Protein AF-A0A1J5P5Z2-F1 (afdb_monomer_lite)

Secondary structure (DSSP, 8-state):
-HHHHHHHHHHHHHHHHTT-----EE---EEEEEE-SS-EEEEEEESSSSSPSEEEEEEEHHHHHHHHHHHHHHHHHHHHT-S--HHHHHHHHHTT--SEE-

Sequence (102 aa):
MIESMVTAIVHNIKDELEGKPATTTGTWNTICLADMGDTGAAFVALPQIPPRNVTWAKKGKWVHLAKVAFEKYFMYKMKTGHSEPIYEKYTLKAMGIERLKH

Foldseek 3Di:
DVLLVVVLVVVQVVCVVVVHHSDWAWFQWDWDQADDDQKTKIWTFGRPDDPTPDTDMDIGSVSNVVVVVVVVVVVVCVVVVPSDDPVVCVVCVVVVHHTIDD

Radius of gyration: 15.81 Å; chains: 1; bounding box: 33×25×48 Å

Organism: NCBI:txid410659

pLDDT: mean 88.25, std 8.68, range [60.91, 97.81]

Structure (mmCIF, N/CA/C/O backbone):
data_AF-A0A1J5P5Z2-F1
#
_entry.id   AF-A0A1J5P5Z2-F1
#
loop_
_atom_site.group_PDB
_atom_site.id
_atom_site.type_symbol
_atom_site.label_atom_id
_atom_site.label_alt_id
_atom_site.label_comp_id
_atom_site.label_asym_id
_atom_site.label_entity_id
_atom_site.label_seq_id
_atom_site.pdbx_PDB_ins_code
_atom_site.Cartn_x
_atom_site.Cartn_y
_atom_site.Cartn_z
_atom_site.occupancy
_atom_site.B_iso_or_equiv
_atom_site.auth_seq_id
_atom_site.auth_comp_id
_atom_site.auth_asym_id
_atom_site.auth_atom_id
_atom_site.pdbx_PDB_model_num
ATOM 1 N N . MET A 1 1 ? 1.291 4.404 3.797 1.00 80.19 1 MET A N 1
ATOM 2 C CA . MET A 1 1 ? 0.412 3.927 2.708 1.00 80.19 1 MET A CA 1
ATOM 3 C C . MET A 1 1 ? -1.034 4.201 3.101 1.00 80.19 1 MET A C 1
ATOM 5 O O . MET A 1 1 ? -1.311 4.159 4.295 1.00 80.19 1 MET A O 1
ATOM 9 N N . ILE A 1 2 ? -1.933 4.527 2.166 1.00 86.94 2 ILE A N 1
ATOM 10 C CA . ILE A 1 2 ? -3.311 4.911 2.529 1.00 86.94 2 ILE A CA 1
ATOM 11 C C . ILE A 1 2 ? -4.096 3.718 3.098 1.00 86.94 2 ILE A C 1
ATOM 13 O O . ILE A 1 2 ? -4.853 3.865 4.050 1.00 86.94 2 ILE A O 1
ATOM 17 N N . GLU A 1 3 ? -3.800 2.510 2.624 1.00 87.31 3 GLU A N 1
ATOM 18 C CA . GLU A 1 3 ? -4.342 1.246 3.120 1.00 87.31 3 GLU A CA 1
ATOM 19 C C . GLU A 1 3 ? -4.004 1.013 4.600 1.00 87.31 3 GLU A C 1
ATOM 21 O O . GLU A 1 3 ? -4.852 0.551 5.364 1.00 87.31 3 GLU A O 1
ATOM 26 N N . SER A 1 4 ? -2.795 1.388 5.037 1.00 89.06 4 SER A N 1
ATOM 27 C CA . SER A 1 4 ? -2.404 1.360 6.453 1.00 89.06 4 SER A CA 1
ATOM 28 C C . SER A 1 4 ? -3.257 2.302 7.307 1.00 89.06 4 SER A C 1
ATOM 30 O O . SER A 1 4 ? -3.599 1.958 8.435 1.00 89.06 4 SER A O 1
ATOM 32 N N . MET A 1 5 ? -3.609 3.482 6.780 1.00 91.25 5 MET A N 1
ATOM 33 C CA . MET A 1 5 ? -4.442 4.460 7.490 1.00 91.25 5 MET A CA 1
ATOM 34 C C . MET A 1 5 ? -5.861 3.930 7.663 1.00 91.25 5 MET A C 1
ATOM 36 O O . MET A 1 5 ? -6.377 3.928 8.774 1.00 91.25 5 MET A O 1
ATOM 40 N N . VAL A 1 6 ? -6.460 3.424 6.580 1.00 91.88 6 VAL A N 1
ATOM 41 C CA . VAL A 1 6 ? -7.809 2.842 6.613 1.00 91.88 6 VAL A CA 1
ATOM 42 C C . VAL A 1 6 ? -7.857 1.658 7.577 1.00 91.88 6 VAL A C 1
ATOM 44 O O . VAL A 1 6 ? -8.771 1.574 8.388 1.00 91.88 6 VAL A O 1
ATOM 47 N N . THR A 1 7 ? -6.845 0.785 7.549 1.00 90.88 7 THR A N 1
ATOM 48 C CA . THR A 1 7 ? -6.747 -0.352 8.478 1.00 90.88 7 THR A CA 1
ATOM 49 C C . THR A 1 7 ? -6.708 0.129 9.931 1.00 90.88 7 THR A C 1
ATOM 51 O O . THR A 1 7 ? -7.509 -0.327 10.743 1.00 90.88 7 THR A O 1
ATOM 54 N N . ALA A 1 8 ? -5.840 1.093 10.258 1.00 93.56 8 ALA A N 1
ATOM 55 C CA . ALA A 1 8 ? -5.745 1.643 11.611 1.00 93.56 8 ALA A CA 1
ATOM 56 C C . ALA A 1 8 ? -7.060 2.290 12.078 1.00 93.56 8 ALA A C 1
ATOM 58 O O . ALA A 1 8 ? -7.484 2.061 13.206 1.00 93.56 8 ALA A O 1
ATOM 59 N N . ILE A 1 9 ? -7.734 3.041 11.200 1.00 95.06 9 ILE A N 1
ATOM 60 C CA . ILE A 1 9 ? -9.031 3.667 11.489 1.00 95.06 9 ILE A CA 1
ATOM 61 C C . ILE A 1 9 ? -10.096 2.606 11.786 1.00 95.06 9 ILE A C 1
ATOM 63 O O . ILE A 1 9 ? -10.789 2.718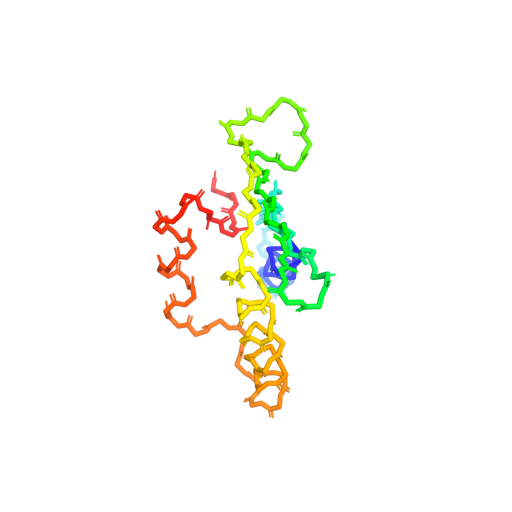 12.789 1.00 95.06 9 ILE A O 1
ATOM 67 N N . VAL A 1 10 ? -10.206 1.558 10.962 1.00 94.12 10 VAL A N 1
ATOM 68 C CA . VAL A 1 10 ? -11.191 0.482 11.169 1.00 94.12 10 VAL A CA 1
ATOM 69 C C . VAL A 1 10 ? -10.968 -0.232 12.506 1.00 94.12 10 VAL A C 1
ATOM 71 O O . VAL A 1 10 ? -11.935 -0.486 13.222 1.00 94.12 10 VAL A O 1
ATOM 74 N N . HIS A 1 11 ? -9.713 -0.523 12.868 1.00 94.31 11 HIS A N 1
ATOM 75 C CA . HIS A 1 11 ? -9.389 -1.110 14.173 1.00 94.31 11 HIS A CA 1
ATOM 76 C C . HIS A 1 11 ? -9.756 -0.178 15.329 1.00 94.31 11 HIS A C 1
ATOM 78 O O . HIS A 1 11 ? -10.438 -0.606 16.252 1.00 94.31 11 HIS A O 1
ATOM 84 N N . ASN A 1 12 ? -9.383 1.098 15.241 1.00 96.44 12 ASN A N 1
ATOM 85 C CA . ASN A 1 12 ? -9.661 2.072 16.293 1.00 96.44 12 ASN A CA 1
ATOM 86 C C . ASN A 1 12 ? -11.159 2.329 16.493 1.00 96.44 12 ASN A C 1
ATOM 88 O O . ASN A 1 12 ? -11.601 2.407 17.631 1.00 96.44 12 ASN A O 1
ATOM 92 N N . ILE A 1 13 ? -11.947 2.408 15.414 1.00 97.56 13 ILE A N 1
ATOM 93 C CA . ILE A 1 13 ? -13.410 2.539 15.508 1.00 97.56 13 ILE A CA 1
ATOM 94 C C . ILE A 1 13 ? -14.003 1.305 16.192 1.00 97.56 13 ILE A C 1
ATOM 96 O O . ILE A 1 13 ? -14.872 1.428 17.049 1.00 97.56 13 ILE A O 1
ATOM 100 N N . LYS A 1 14 ? -13.533 0.103 15.838 1.00 96.88 14 LYS A N 1
ATOM 101 C CA . LYS A 1 14 ? -13.977 -1.128 16.497 1.00 96.88 14 LYS A CA 1
ATOM 102 C C . LYS A 1 14 ? -13.642 -1.115 17.992 1.00 96.88 14 LYS A C 1
ATOM 104 O O . LYS A 1 14 ? -14.507 -1.445 18.795 1.00 96.88 14 LYS A O 1
ATOM 109 N N . ASP A 1 15 ? -12.419 -0.737 18.352 1.00 97.12 15 ASP A N 1
ATOM 110 C CA . ASP A 1 15 ? -11.987 -0.657 19.748 1.00 97.12 15 ASP A CA 1
ATOM 111 C C . ASP A 1 15 ? -12.833 0.357 20.532 1.00 97.12 15 ASP A C 1
ATOM 113 O O . ASP A 1 15 ? -13.311 0.039 21.618 1.00 97.12 15 ASP A O 1
ATOM 117 N N . GLU A 1 16 ? -13.109 1.527 19.954 1.00 97.44 16 GLU A N 1
ATOM 118 C CA . GLU A 1 16 ? -13.962 2.553 20.560 1.00 97.44 16 GLU A CA 1
ATOM 119 C C . GLU A 1 16 ? -15.395 2.049 20.799 1.00 97.44 16 GLU A C 1
ATOM 121 O O . GLU A 1 16 ? -15.939 2.224 21.890 1.00 97.44 16 GLU A O 1
ATOM 126 N N . LEU A 1 17 ? -15.983 1.345 19.824 1.00 97.81 17 LEU A N 1
ATOM 127 C CA . LEU A 1 17 ? -17.301 0.711 19.968 1.00 97.81 17 LEU A CA 1
ATOM 128 C C . LEU A 1 17 ? -17.323 -0.384 21.050 1.00 97.81 17 LEU A C 1
ATOM 130 O O . LEU A 1 17 ? -18.373 -0.654 21.630 1.00 97.81 17 LEU A O 1
ATOM 134 N N . GLU A 1 18 ? -16.177 -1.004 21.337 1.00 97.56 18 GLU A N 1
ATOM 135 C CA . GLU A 1 18 ? -15.990 -1.991 22.407 1.00 97.56 18 GLU A CA 1
ATOM 136 C C . GLU A 1 18 ? -15.573 -1.354 23.752 1.00 97.56 18 GLU A C 1
ATOM 138 O O . GLU A 1 18 ? -15.309 -2.076 24.717 1.00 97.56 18 GLU A O 1
ATOM 143 N N . GLY A 1 19 ? -15.502 -0.019 23.843 1.00 97.06 19 GLY A N 1
ATOM 144 C CA . GLY A 1 19 ? -15.086 0.710 25.049 1.00 97.06 19 GLY A CA 1
ATOM 145 C C . GLY A 1 19 ? -13.584 0.632 25.353 1.00 97.06 19 GLY A C 1
ATOM 146 O O . GLY A 1 19 ? -13.164 0.884 26.483 1.00 97.06 19 GLY A O 1
ATOM 147 N N . LYS A 1 20 ? -12.765 0.258 24.366 1.00 96.81 20 LYS A N 1
ATOM 148 C CA . LYS A 1 20 ? -11.303 0.166 24.450 1.00 96.81 20 LYS A CA 1
ATOM 149 C C . LYS A 1 20 ? -10.641 1.437 23.897 1.00 96.81 20 LYS A C 1
ATOM 151 O O . LYS A 1 20 ? -11.227 2.137 23.073 1.00 96.81 20 LYS A O 1
ATOM 156 N N . PRO A 1 21 ? -9.402 1.751 24.314 1.00 94.44 21 PRO A N 1
ATOM 157 C CA . PRO A 1 21 ? -8.672 2.896 23.778 1.00 94.44 21 PRO A CA 1
ATOM 158 C C . PRO A 1 21 ? -8.209 2.662 22.330 1.00 94.44 21 PRO A C 1
ATOM 160 O O . PRO A 1 21 ? -7.622 1.628 22.016 1.00 94.44 21 PRO A O 1
ATOM 163 N N . ALA A 1 22 ? -8.391 3.669 21.474 1.00 94.44 22 ALA A N 1
ATOM 164 C CA . ALA A 1 22 ? -7.926 3.691 20.087 1.00 94.44 22 ALA A CA 1
ATOM 165 C C . ALA A 1 22 ? -6.406 3.944 19.994 1.00 94.44 22 ALA A C 1
ATOM 167 O O . ALA A 1 22 ? -5.953 5.087 19.929 1.00 94.44 22 ALA A O 1
ATOM 168 N N . THR A 1 23 ? -5.604 2.878 20.005 1.00 94.62 23 THR A N 1
ATOM 169 C CA . THR A 1 23 ? -4.126 2.959 20.021 1.00 94.62 23 THR A CA 1
ATOM 170 C C . THR A 1 23 ? -3.464 2.521 18.714 1.00 94.62 23 THR A C 1
ATOM 172 O O . THR A 1 23 ? -2.254 2.686 18.547 1.00 94.62 23 THR A O 1
ATOM 175 N N . THR A 1 24 ? -4.228 1.986 17.760 1.00 93.12 24 THR A N 1
ATOM 176 C CA . THR A 1 24 ? -3.681 1.437 16.518 1.00 93.12 24 THR A CA 1
ATOM 177 C C . THR A 1 24 ? -3.157 2.555 15.620 1.00 93.12 24 THR A C 1
ATOM 179 O O . THR A 1 24 ? -3.874 3.506 15.301 1.00 93.12 24 THR A O 1
ATOM 182 N N . THR A 1 25 ? -1.913 2.431 15.146 1.00 91.88 25 THR A N 1
ATOM 183 C CA . THR A 1 25 ? -1.298 3.412 14.238 1.00 91.88 25 THR A CA 1
ATOM 184 C C . THR A 1 25 ? -0.793 2.756 12.956 1.00 91.88 25 THR A C 1
ATOM 186 O O . THR A 1 25 ? -0.241 1.659 12.959 1.00 91.88 25 THR A O 1
ATOM 189 N N . GLY A 1 26 ? -0.994 3.424 11.820 1.00 88.94 26 GLY A N 1
ATOM 190 C CA . GLY A 1 26 ? -0.509 2.954 10.524 1.00 88.94 26 GLY A CA 1
ATOM 191 C C . GLY A 1 26 ? 0.981 3.239 10.308 1.00 88.94 26 GLY A C 1
ATOM 192 O O . GLY A 1 26 ? 1.544 4.215 10.814 1.00 88.94 26 GLY A O 1
ATOM 193 N N . THR A 1 27 ? 1.631 2.418 9.489 1.00 87.44 27 THR A N 1
ATOM 194 C CA . THR A 1 27 ? 2.983 2.687 8.989 1.00 87.44 27 THR A CA 1
ATOM 195 C C . THR A 1 27 ? 2.968 3.644 7.794 1.00 87.44 27 THR A C 1
ATOM 197 O O . THR A 1 27 ? 2.153 3.575 6.863 1.00 87.44 27 THR A O 1
ATOM 200 N N . TRP A 1 28 ? 3.947 4.543 7.782 1.00 82.38 28 TRP A N 1
ATOM 201 C CA . TRP A 1 28 ? 4.092 5.568 6.754 1.00 82.38 28 TRP A CA 1
ATOM 202 C C . TRP A 1 28 ? 5.097 5.115 5.708 1.00 82.38 28 TRP A C 1
ATOM 204 O O . TRP A 1 28 ? 6.244 5.530 5.732 1.00 82.38 28 TRP A O 1
ATOM 214 N N . ASN A 1 29 ? 4.653 4.243 4.810 1.00 86.19 29 ASN A N 1
ATOM 215 C CA . ASN A 1 29 ? 5.447 3.691 3.712 1.00 86.19 29 ASN A CA 1
ATOM 216 C C . ASN A 1 29 ? 4.900 4.141 2.352 1.00 86.19 29 ASN A C 1
ATOM 218 O O . ASN A 1 29 ? 3.681 4.311 2.215 1.00 86.19 29 ASN A O 1
ATOM 222 N N . THR A 1 30 ? 5.772 4.282 1.351 1.00 86.50 30 THR A N 1
ATOM 223 C CA . THR A 1 30 ? 5.387 4.683 -0.010 1.00 86.50 30 THR A CA 1
ATOM 224 C C . THR A 1 30 ? 6.013 3.777 -1.064 1.00 86.50 30 THR A C 1
ATOM 226 O O . THR A 1 30 ? 7.222 3.548 -1.066 1.00 86.50 30 THR A O 1
ATOM 229 N N . ILE A 1 31 ? 5.174 3.316 -1.993 1.00 89.19 31 ILE A N 1
ATOM 230 C CA . ILE A 1 31 ? 5.570 2.680 -3.249 1.00 89.19 31 ILE A CA 1
ATOM 231 C C . ILE A 1 31 ? 4.896 3.468 -4.373 1.00 89.19 31 ILE A C 1
ATOM 233 O O . ILE A 1 31 ? 3.674 3.606 -4.374 1.00 89.19 31 ILE A O 1
ATOM 237 N N . CYS A 1 32 ? 5.676 3.968 -5.328 1.00 93.50 32 CYS A N 1
ATOM 238 C CA . CYS A 1 32 ? 5.170 4.674 -6.502 1.00 93.50 32 CYS A CA 1
ATOM 239 C C . CYS A 1 32 ? 5.640 3.975 -7.776 1.00 93.50 32 CYS A C 1
ATOM 241 O O . CYS A 1 32 ? 6.835 3.755 -7.958 1.00 93.50 32 CYS A O 1
ATOM 243 N N . LEU A 1 33 ? 4.702 3.676 -8.674 1.00 93.81 33 LEU A N 1
ATOM 244 C CA . LEU A 1 33 ? 4.978 3.199 -10.028 1.00 93.81 33 LEU A CA 1
ATOM 245 C C . LEU A 1 33 ? 4.577 4.302 -11.016 1.00 93.81 33 LEU A C 1
ATOM 247 O O . LEU A 1 33 ? 3.386 4.624 -11.126 1.00 93.81 33 LEU A O 1
ATOM 251 N N . ALA A 1 34 ? 5.570 4.877 -11.693 1.00 96.19 34 ALA A N 1
ATOM 252 C CA . ALA A 1 34 ? 5.410 5.865 -12.752 1.00 96.19 34 ALA A CA 1
ATOM 253 C C . ALA A 1 34 ? 5.558 5.178 -14.114 1.00 96.19 34 ALA A C 1
ATOM 255 O O . ALA A 1 34 ? 6.616 4.624 -14.414 1.00 96.19 34 ALA A O 1
ATOM 256 N N . ASP A 1 35 ? 4.498 5.205 -14.914 1.00 95.69 35 ASP A N 1
ATOM 257 C CA . ASP A 1 35 ? 4.441 4.581 -16.236 1.00 95.69 35 ASP A CA 1
ATOM 258 C C . ASP A 1 35 ? 4.706 5.623 -17.334 1.00 95.69 35 ASP A C 1
ATOM 260 O O . ASP A 1 35 ? 4.256 6.762 -17.230 1.00 95.69 35 ASP A O 1
ATOM 264 N N . MET A 1 36 ? 5.477 5.247 -18.351 1.00 95.88 36 MET A N 1
ATOM 265 C CA . MET A 1 36 ? 5.936 6.103 -19.450 1.00 95.88 36 MET A CA 1
ATOM 266 C C . MET A 1 36 ? 5.604 5.489 -20.823 1.00 95.88 36 MET A C 1
ATOM 268 O O . MET A 1 36 ? 6.249 5.832 -21.813 1.00 95.88 36 MET A O 1
ATOM 272 N N . GLY A 1 37 ? 4.651 4.554 -20.894 1.00 94.25 37 GLY A N 1
ATOM 273 C CA . GLY A 1 37 ? 4.309 3.817 -22.114 1.00 94.25 37 GLY A CA 1
ATOM 274 C C . GLY A 1 37 ? 4.939 2.429 -22.084 1.00 94.25 37 GLY A C 1
ATOM 275 O O . GLY A 1 37 ? 4.442 1.555 -21.398 1.00 94.25 37 GLY A O 1
ATOM 276 N N . ASP A 1 38 ? 6.072 2.221 -22.758 1.00 93.81 38 ASP A N 1
ATOM 277 C CA . ASP A 1 38 ? 6.733 0.897 -22.817 1.00 93.81 38 ASP A CA 1
ATOM 278 C C . ASP A 1 38 ? 7.735 0.639 -21.671 1.00 93.81 38 ASP A C 1
ATOM 280 O O . ASP A 1 38 ? 8.449 -0.369 -21.629 1.00 93.81 38 ASP A O 1
ATOM 284 N N . THR A 1 39 ? 7.870 1.598 -20.760 1.00 94.25 39 THR A N 1
ATOM 285 C CA . THR A 1 39 ? 8.862 1.641 -19.678 1.00 94.25 39 THR A CA 1
ATOM 286 C C . THR A 1 39 ? 8.263 2.366 -18.481 1.00 94.25 39 THR A C 1
ATOM 288 O O . THR A 1 39 ? 7.340 3.151 -18.634 1.00 94.25 39 THR A O 1
ATOM 291 N N . GLY A 1 40 ? 8.818 2.172 -17.286 1.00 95.56 40 GLY A N 1
ATOM 292 C CA . GLY A 1 40 ? 8.460 2.990 -16.132 1.00 95.56 40 GLY A CA 1
ATOM 293 C C . GLY A 1 40 ? 9.576 3.106 -15.101 1.00 95.56 40 GLY A C 1
ATOM 294 O O . GLY A 1 40 ? 10.656 2.532 -15.258 1.00 95.56 40 GLY A O 1
ATOM 295 N N . ALA A 1 41 ? 9.302 3.850 -14.033 1.00 95.75 41 ALA A N 1
ATOM 296 C CA . ALA A 1 41 ? 10.152 3.990 -12.859 1.00 95.75 41 ALA A CA 1
ATOM 297 C C . ALA A 1 41 ? 9.382 3.625 -11.581 1.00 95.75 41 ALA A C 1
ATOM 299 O O . ALA A 1 41 ? 8.283 4.122 -11.339 1.00 95.75 41 ALA A O 1
ATOM 300 N N . ALA A 1 42 ? 9.963 2.742 -10.773 1.00 94.44 42 ALA A N 1
ATOM 301 C CA . ALA A 1 42 ? 9.459 2.359 -9.464 1.00 94.44 42 ALA A CA 1
ATOM 302 C C . ALA A 1 42 ? 10.281 3.052 -8.376 1.00 94.44 42 ALA A C 1
ATOM 304 O O . ALA A 1 42 ? 11.512 3.030 -8.434 1.00 94.44 42 ALA A O 1
ATOM 305 N N . PHE A 1 43 ? 9.604 3.624 -7.384 1.00 92.56 43 PHE A N 1
ATOM 306 C CA . PHE A 1 43 ? 10.201 4.291 -6.231 1.00 92.56 43 PHE A CA 1
ATOM 307 C C . PHE A 1 43 ? 9.656 3.671 -4.953 1.00 92.56 43 PHE A C 1
ATOM 309 O O . PHE A 1 43 ? 8.440 3.557 -4.795 1.00 92.56 43 PHE A O 1
ATOM 316 N N . VAL A 1 44 ? 10.543 3.304 -4.035 1.00 89.81 44 VAL A N 1
ATOM 317 C CA . VAL A 1 44 ? 10.169 2.792 -2.714 1.00 89.81 44 VAL A CA 1
ATOM 318 C C . VAL A 1 44 ? 10.849 3.634 -1.648 1.00 89.81 44 VAL A C 1
ATOM 320 O O . VAL A 1 44 ? 12.063 3.832 -1.693 1.00 89.81 44 VAL A O 1
ATOM 323 N N . ALA A 1 45 ? 10.053 4.127 -0.700 1.00 89.56 45 ALA A N 1
ATOM 324 C CA . ALA A 1 45 ? 10.489 4.978 0.398 1.00 89.56 45 ALA A CA 1
ATOM 325 C C . ALA A 1 45 ? 9.854 4.509 1.716 1.00 89.56 45 ALA A C 1
ATOM 327 O O . ALA A 1 45 ? 8.635 4.603 1.896 1.00 89.56 45 ALA A O 1
ATOM 328 N N . LEU A 1 46 ? 10.689 4.004 2.629 1.00 87.75 46 LEU A N 1
ATOM 329 C CA . LEU A 1 46 ? 10.299 3.527 3.957 1.00 87.75 46 LEU A CA 1
ATOM 330 C C . LEU A 1 46 ? 11.190 4.193 5.022 1.00 87.75 46 LEU A C 1
ATOM 332 O O . LEU A 1 46 ? 12.394 3.932 5.041 1.00 87.75 46 LEU A O 1
ATOM 336 N N . PRO A 1 47 ? 10.650 5.008 5.939 1.00 87.88 47 PRO A N 1
ATOM 337 C CA . PRO A 1 47 ? 9.353 5.680 5.870 1.00 87.88 47 PRO A CA 1
ATOM 338 C C . PRO A 1 47 ? 9.250 6.723 4.737 1.00 87.88 47 PRO A C 1
ATOM 340 O O . PRO A 1 47 ? 10.233 7.118 4.111 1.00 87.88 47 PRO A O 1
ATOM 343 N N . GLN A 1 48 ? 8.032 7.200 4.483 1.00 85.25 48 GLN A N 1
ATOM 344 C CA . GLN A 1 48 ? 7.718 8.270 3.534 1.00 85.25 48 GLN A CA 1
ATOM 345 C C . GLN A 1 48 ? 8.422 9.587 3.915 1.00 85.25 48 GLN A C 1
ATOM 347 O O . GLN A 1 48 ? 9.062 10.223 3.066 1.00 85.25 48 GLN A O 1
ATOM 352 N N . ILE A 1 49 ? 8.321 9.969 5.196 1.00 87.50 49 ILE A N 1
ATOM 353 C CA . ILE A 1 49 ? 8.910 11.184 5.778 1.00 87.50 49 ILE A CA 1
ATOM 354 C C . ILE A 1 49 ? 10.362 10.883 6.198 1.00 87.50 49 ILE A C 1
ATOM 356 O O . ILE A 1 49 ? 10.572 9.900 6.905 1.00 87.50 49 ILE A O 1
ATOM 360 N N . PRO A 1 50 ? 11.361 11.681 5.776 1.00 88.31 50 PRO A N 1
ATOM 361 C CA . PRO A 1 50 ? 12.756 11.513 6.199 1.00 88.31 50 PRO A CA 1
ATOM 362 C C . PRO A 1 50 ? 12.963 11.647 7.722 1.00 88.31 50 PRO A C 1
ATOM 364 O O . PRO A 1 50 ? 12.195 12.368 8.359 1.00 88.31 50 PRO A O 1
ATOM 367 N N . PRO A 1 51 ? 14.029 11.053 8.301 1.00 90.44 51 PRO A N 1
ATOM 368 C CA . PRO A 1 51 ? 15.058 10.213 7.669 1.00 90.44 51 PRO A CA 1
ATOM 369 C C . PRO A 1 51 ? 14.535 8.818 7.280 1.00 90.44 51 PRO A C 1
ATOM 371 O O . PRO A 1 51 ? 13.699 8.242 7.972 1.00 90.44 51 PRO A O 1
ATOM 374 N N . ARG A 1 52 ? 15.007 8.280 6.143 1.00 87.31 52 ARG A N 1
ATOM 375 C CA . ARG A 1 52 ? 14.494 7.024 5.562 1.00 87.31 52 ARG A CA 1
ATOM 376 C C . ARG A 1 52 ? 15.433 5.847 5.823 1.00 87.31 52 ARG A C 1
ATOM 378 O O . ARG A 1 52 ? 16.633 5.983 5.618 1.00 87.31 52 ARG A O 1
ATOM 385 N N . ASN A 1 53 ? 14.870 4.689 6.162 1.00 86.38 53 ASN A N 1
ATOM 386 C CA . ASN A 1 53 ? 15.601 3.425 6.294 1.00 86.38 53 ASN A CA 1
ATOM 387 C C . ASN A 1 53 ? 15.856 2.782 4.925 1.00 86.38 53 ASN A C 1
ATOM 389 O O . ASN A 1 53 ? 16.919 2.221 4.681 1.00 86.38 53 ASN A O 1
ATOM 393 N N . VAL A 1 54 ? 14.875 2.868 4.022 1.00 85.00 54 VAL A N 1
ATOM 394 C CA . VAL A 1 54 ? 14.949 2.324 2.665 1.00 85.00 54 VAL A CA 1
ATOM 395 C C . VAL A 1 54 ? 14.547 3.408 1.682 1.00 85.00 54 VAL A C 1
ATOM 397 O O . VAL A 1 54 ? 13.463 3.986 1.775 1.00 85.00 54 VAL A O 1
ATOM 400 N N . THR A 1 55 ? 15.421 3.669 0.716 1.00 90.12 55 THR A N 1
ATOM 401 C CA . THR A 1 55 ? 15.125 4.518 -0.435 1.00 90.12 55 THR A CA 1
ATOM 402 C C . THR A 1 55 ? 15.789 3.924 -1.667 1.00 90.12 55 THR A C 1
ATOM 404 O O . THR A 1 55 ? 17.011 3.826 -1.736 1.00 90.12 55 THR A O 1
ATOM 407 N N . TRP A 1 56 ? 14.995 3.497 -2.645 1.00 91.06 56 TRP A N 1
ATOM 408 C CA . TRP A 1 56 ? 15.529 3.071 -3.935 1.00 91.06 56 TRP A CA 1
ATOM 409 C C . TRP A 1 56 ? 14.587 3.437 -5.073 1.00 91.06 56 TRP A C 1
ATOM 411 O O . TRP A 1 56 ? 13.366 3.501 -4.914 1.00 91.06 56 TRP A O 1
ATOM 421 N N . ALA A 1 57 ? 15.186 3.665 -6.238 1.00 92.50 57 ALA A N 1
ATOM 422 C CA . ALA A 1 57 ? 14.486 3.912 -7.483 1.00 92.50 57 ALA A CA 1
ATOM 423 C C . ALA A 1 57 ? 15.048 2.985 -8.563 1.00 92.50 57 ALA A C 1
ATOM 425 O O . ALA A 1 57 ? 16.266 2.855 -8.696 1.00 92.50 57 ALA A O 1
ATOM 426 N N . LYS A 1 58 ? 14.179 2.328 -9.333 1.00 93.06 58 LYS A N 1
ATOM 427 C CA . LYS A 1 58 ? 14.583 1.507 -10.484 1.00 93.06 58 LYS A CA 1
ATOM 428 C C . LYS A 1 58 ? 13.726 1.834 -11.693 1.00 93.06 58 LYS A C 1
ATOM 430 O O . LYS A 1 58 ? 12.503 1.847 -11.604 1.00 93.06 58 LYS A O 1
ATOM 435 N N . LYS A 1 59 ? 14.378 2.042 -12.835 1.00 94.88 59 LYS A N 1
ATOM 436 C CA . LYS A 1 59 ? 13.730 2.185 -14.142 1.00 94.88 59 LYS A CA 1
ATOM 437 C C . LYS A 1 59 ? 13.755 0.849 -14.883 1.00 94.88 59 LYS A C 1
ATOM 439 O O . LYS A 1 59 ? 14.748 0.129 -14.815 1.00 94.88 59 LYS A O 1
ATOM 444 N N . GLY A 1 60 ? 12.689 0.519 -15.605 1.00 94.56 60 GLY A N 1
ATOM 445 C CA . GLY A 1 60 ? 12.660 -0.656 -16.474 1.00 94.56 60 GLY A CA 1
ATOM 446 C C . GLY A 1 60 ? 11.301 -0.914 -17.116 1.00 94.56 60 GLY A C 1
ATOM 447 O O . GLY A 1 60 ? 10.277 -0.415 -16.657 1.00 94.56 60 GLY A O 1
ATOM 448 N N . LYS A 1 61 ? 11.289 -1.744 -18.166 1.00 94.94 61 LYS A N 1
ATOM 449 C CA . LYS A 1 61 ? 10.055 -2.171 -18.855 1.00 94.94 61 LYS A CA 1
ATOM 450 C C . LYS A 1 61 ? 9.098 -2.946 -17.947 1.00 94.94 61 LYS A C 1
ATOM 452 O O . LYS A 1 61 ? 7.887 -2.822 -18.065 1.00 94.94 61 LYS A O 1
ATOM 457 N N . TRP A 1 62 ? 9.642 -3.687 -16.981 1.00 94.75 62 TRP A N 1
ATOM 458 C CA . TRP A 1 62 ? 8.854 -4.424 -15.992 1.00 94.75 62 TRP A CA 1
ATOM 459 C C . TRP A 1 62 ? 7.939 -3.516 -15.154 1.00 94.75 62 TRP A C 1
ATOM 461 O O . TRP A 1 62 ? 6.913 -3.982 -14.671 1.00 94.75 62 TRP A O 1
ATOM 471 N N . VAL A 1 63 ? 8.274 -2.226 -15.002 1.00 94.62 63 VAL A N 1
ATOM 472 C CA . VAL A 1 63 ? 7.458 -1.277 -14.232 1.00 94.62 63 VAL A CA 1
ATOM 473 C C . VAL A 1 63 ? 6.125 -0.997 -14.924 1.00 94.62 63 VAL A C 1
ATOM 475 O O . VAL A 1 63 ? 5.107 -0.924 -14.241 1.00 94.62 63 VAL A O 1
ATOM 478 N N . HIS A 1 64 ? 6.114 -0.898 -16.257 1.00 95.31 64 HIS A N 1
ATOM 479 C CA . HIS A 1 64 ? 4.879 -0.752 -17.031 1.00 95.31 64 HIS A CA 1
ATOM 480 C C . HIS A 1 64 ? 3.949 -1.950 -16.785 1.00 95.31 64 HIS A C 1
ATOM 482 O O . HIS A 1 64 ? 2.809 -1.798 -16.349 1.00 95.31 64 HIS A O 1
ATOM 488 N N . LEU A 1 65 ? 4.484 -3.167 -16.934 1.00 94.62 65 LEU A N 1
ATOM 489 C CA . LEU A 1 65 ? 3.727 -4.395 -16.679 1.00 94.62 65 LEU A CA 1
ATOM 490 C C . LEU A 1 65 ? 3.218 -4.468 -15.232 1.00 94.62 65 LEU A C 1
ATOM 492 O O . LEU A 1 65 ? 2.066 -4.833 -15.001 1.00 94.62 65 LEU A O 1
ATOM 496 N N . ALA A 1 66 ? 4.047 -4.078 -14.260 1.00 93.00 66 ALA A N 1
ATOM 497 C CA . ALA A 1 66 ? 3.655 -4.026 -12.856 1.00 93.00 66 ALA A CA 1
ATOM 498 C C . ALA A 1 66 ? 2.519 -3.020 -12.607 1.00 93.00 66 ALA A C 1
ATOM 500 O O . ALA A 1 66 ? 1.603 -3.318 -11.840 1.00 93.00 66 ALA A O 1
ATOM 501 N N . LYS A 1 67 ? 2.537 -1.855 -13.272 1.00 95.38 67 LYS A N 1
ATOM 502 C CA . LYS A 1 67 ? 1.474 -0.847 -13.168 1.00 95.38 67 LYS A CA 1
ATOM 503 C C . LYS A 1 67 ? 0.142 -1.381 -13.697 1.00 95.38 67 LYS A C 1
ATOM 505 O O . LYS A 1 67 ? -0.850 -1.318 -12.975 1.00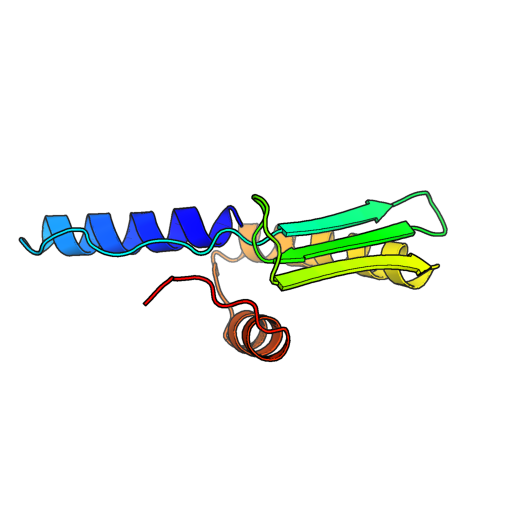 95.38 67 LYS A O 1
ATOM 510 N N . VAL A 1 68 ? 0.140 -1.960 -14.900 1.00 95.62 68 VAL A N 1
ATOM 511 C CA . VAL A 1 68 ? -1.058 -2.551 -15.526 1.00 95.62 68 VAL A CA 1
ATOM 512 C C . VAL A 1 68 ? -1.614 -3.702 -14.681 1.00 95.62 68 VAL A C 1
ATOM 514 O O . VAL A 1 68 ? -2.827 -3.818 -14.492 1.00 95.62 68 VAL A O 1
ATOM 517 N N . ALA A 1 69 ? -0.739 -4.555 -14.139 1.00 94.00 69 ALA A N 1
ATOM 518 C CA . ALA A 1 69 ? -1.145 -5.643 -13.255 1.00 94.00 69 ALA A CA 1
ATOM 519 C C . ALA A 1 69 ? -1.789 -5.117 -11.963 1.00 94.00 69 ALA A C 1
ATOM 521 O O . ALA A 1 69 ? -2.851 -5.600 -11.568 1.00 94.00 69 ALA A O 1
ATOM 522 N N . PHE A 1 70 ? -1.181 -4.105 -11.333 1.00 92.31 70 PHE A N 1
ATOM 523 C CA . PHE A 1 70 ? -1.713 -3.492 -10.118 1.00 92.31 70 PHE A CA 1
ATOM 524 C C . PHE A 1 70 ? -3.075 -2.832 -10.350 1.00 92.31 70 PHE A C 1
ATOM 526 O O . PHE A 1 70 ? -3.966 -2.996 -9.524 1.00 92.31 70 PHE A O 1
ATOM 533 N N . GLU A 1 71 ? -3.274 -2.142 -11.475 1.00 94.81 71 GLU 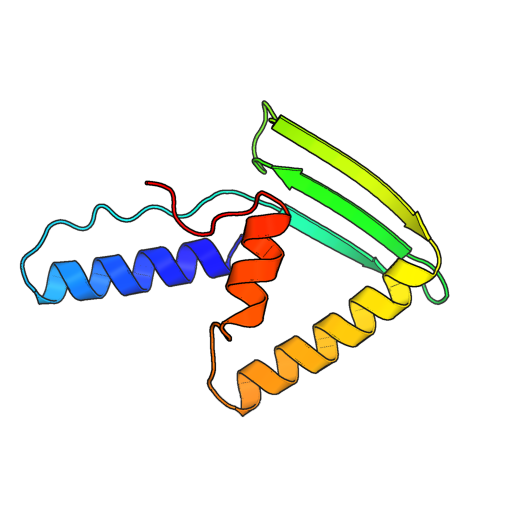A N 1
ATOM 534 C CA . GLU A 1 71 ? -4.564 -1.538 -11.827 1.00 94.81 71 GLU A CA 1
ATOM 535 C C . GLU A 1 71 ? -5.677 -2.590 -11.913 1.00 94.81 71 GLU A C 1
ATOM 537 O O . GLU A 1 71 ? -6.698 -2.482 -11.229 1.00 94.81 71 GLU A O 1
ATOM 542 N N . LYS A 1 72 ? -5.460 -3.652 -12.702 1.00 94.56 72 LYS A N 1
ATOM 543 C CA . LYS A 1 72 ? -6.433 -4.746 -12.849 1.00 94.56 72 LYS A CA 1
ATOM 544 C C . LYS A 1 72 ? -6.730 -5.409 -11.508 1.00 94.56 72 LYS A C 1
ATOM 546 O O . LYS A 1 72 ? -7.890 -5.666 -11.190 1.00 94.56 72 LYS A O 1
ATOM 551 N N . TYR A 1 73 ? -5.687 -5.655 -10.719 1.00 90.25 73 TYR A N 1
ATOM 552 C CA . TYR A 1 73 ? -5.804 -6.230 -9.387 1.00 90.25 73 TYR A CA 1
ATOM 553 C C . TYR A 1 73 ? -6.627 -5.345 -8.442 1.00 90.25 73 TYR A C 1
ATOM 555 O O . TYR A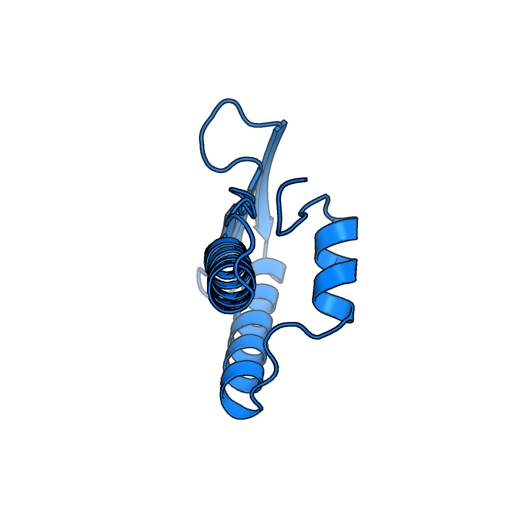 1 73 ? -7.568 -5.823 -7.806 1.00 90.25 73 TYR A O 1
ATOM 563 N N . PHE A 1 74 ? -6.313 -4.051 -8.373 1.00 90.12 74 PHE A N 1
ATOM 564 C CA . PHE A 1 74 ? -7.003 -3.110 -7.498 1.00 90.12 74 PHE A CA 1
ATOM 565 C C . PHE A 1 74 ? -8.484 -2.989 -7.875 1.00 90.12 74 PHE A C 1
ATOM 567 O O . PHE A 1 74 ? -9.352 -3.090 -7.010 1.00 90.12 74 PHE A O 1
ATOM 574 N N . MET A 1 75 ? -8.790 -2.876 -9.171 1.00 93.62 75 MET A N 1
ATOM 575 C CA . MET A 1 75 ? -10.171 -2.817 -9.658 1.00 93.62 75 MET A CA 1
ATOM 576 C C . MET A 1 75 ? -10.945 -4.109 -9.397 1.00 93.62 75 MET A C 1
ATOM 578 O O . MET A 1 75 ? -12.125 -4.053 -9.052 1.00 93.62 75 MET A O 1
ATOM 582 N N . TYR A 1 76 ? -10.303 -5.273 -9.527 1.00 92.06 76 TYR A N 1
ATOM 583 C CA . TYR A 1 76 ? -10.907 -6.548 -9.147 1.00 92.06 76 TYR A CA 1
ATOM 584 C C . TYR A 1 76 ? -11.279 -6.557 -7.658 1.00 92.06 76 TYR A C 1
ATOM 586 O O . TYR A 1 76 ? -12.431 -6.829 -7.330 1.00 92.06 76 TYR A O 1
ATOM 594 N N . LYS A 1 77 ? -10.360 -6.153 -6.767 1.00 89.88 77 LYS A N 1
ATOM 595 C CA . LYS A 1 77 ? -10.631 -6.074 -5.320 1.00 89.88 77 LYS A CA 1
ATOM 596 C C . LYS A 1 77 ? -11.810 -5.168 -4.983 1.00 89.88 77 LYS A C 1
ATOM 598 O O . LYS A 1 77 ? -12.640 -5.538 -4.155 1.00 89.88 77 LYS A O 1
ATOM 603 N N . MET A 1 78 ? -11.895 -4.003 -5.627 1.00 90.50 78 MET A N 1
ATOM 604 C CA . MET A 1 78 ? -13.010 -3.073 -5.420 1.00 90.50 78 MET A CA 1
ATOM 605 C C . MET A 1 78 ? -14.355 -3.682 -5.836 1.00 90.50 78 MET A C 1
ATOM 607 O O . MET A 1 78 ? -15.365 -3.410 -5.197 1.00 90.50 78 MET A O 1
ATOM 611 N N . LYS A 1 79 ? -14.376 -4.540 -6.864 1.00 92.94 79 LYS A N 1
ATOM 612 C CA . LYS A 1 79 ? -15.591 -5.236 -7.317 1.00 92.94 79 LYS A CA 1
ATOM 613 C C . LYS A 1 79 ? -15.974 -6.428 -6.438 1.00 92.94 79 LYS A C 1
ATOM 615 O O . LYS A 1 79 ? -17.158 -6.713 -6.314 1.00 92.94 79 LYS A O 1
ATOM 620 N N . THR A 1 80 ? -15.005 -7.135 -5.854 1.00 90.75 80 THR A N 1
ATOM 621 C CA . THR A 1 80 ? -15.264 -8.347 -5.054 1.00 90.75 80 THR A CA 1
ATOM 622 C C . THR A 1 80 ? -15.348 -8.102 -3.548 1.00 90.75 80 THR A C 1
ATOM 624 O O . THR A 1 80 ? -15.672 -9.023 -2.810 1.00 90.75 80 THR A O 1
ATOM 627 N N . GLY A 1 81 ? -15.031 -6.897 -3.065 1.00 85.88 81 GLY A N 1
ATOM 628 C CA . GLY A 1 81 ? -15.189 -6.529 -1.652 1.00 85.88 81 GLY A CA 1
ATOM 629 C C . GLY A 1 81 ? -14.155 -7.137 -0.695 1.00 85.88 81 GLY A C 1
ATOM 630 O O . GLY A 1 81 ? -14.381 -7.171 0.511 1.00 85.88 81 GLY A O 1
ATOM 631 N N . HIS A 1 82 ? -13.007 -7.599 -1.198 1.00 77.19 82 HIS A N 1
ATOM 632 C CA . HIS A 1 82 ? -11.928 -8.134 -0.360 1.00 77.19 82 HIS A CA 1
ATOM 633 C C . HIS A 1 82 ? -10.785 -7.121 -0.249 1.00 77.19 82 HIS A C 1
ATOM 635 O O . HIS A 1 82 ? -10.116 -6.821 -1.236 1.00 77.19 82 HIS A O 1
ATOM 641 N N . SER A 1 83 ? -10.555 -6.592 0.955 1.00 69.19 83 SER A N 1
ATOM 642 C CA . SER A 1 83 ? -9.579 -5.521 1.209 1.00 69.19 83 SER A CA 1
ATOM 643 C C . SER A 1 83 ? -8.131 -6.014 1.332 1.00 69.19 83 SER A C 1
ATOM 645 O O . SER A 1 83 ? -7.210 -5.339 0.862 1.00 69.19 83 SER A O 1
ATOM 647 N N . GLU A 1 84 ? -7.915 -7.194 1.918 1.00 67.75 84 GLU A N 1
ATOM 648 C CA . GLU A 1 84 ? -6.582 -7.765 2.136 1.00 67.75 84 GLU A CA 1
ATOM 649 C C . GLU A 1 84 ? -6.592 -9.284 1.933 1.00 67.75 84 GLU A C 1
ATOM 651 O O . GLU A 1 84 ? -6.866 -10.045 2.863 1.00 67.75 84 GLU A O 1
ATOM 656 N N . PRO A 1 85 ? -6.298 -9.766 0.719 1.00 71.31 85 PRO A N 1
ATOM 657 C CA . PRO A 1 85 ? -6.032 -11.176 0.547 1.00 71.31 85 PRO A CA 1
ATOM 658 C C . PRO A 1 85 ? -4.692 -11.537 1.198 1.00 71.31 85 PRO A C 1
ATOM 660 O O . PRO A 1 85 ? -3.724 -10.775 1.173 1.00 71.31 85 PRO A O 1
ATOM 663 N N . ILE A 1 86 ? -4.636 -12.742 1.761 1.00 69.88 86 ILE A N 1
ATOM 664 C CA . ILE A 1 86 ? -3.523 -13.248 2.575 1.00 69.88 86 ILE A CA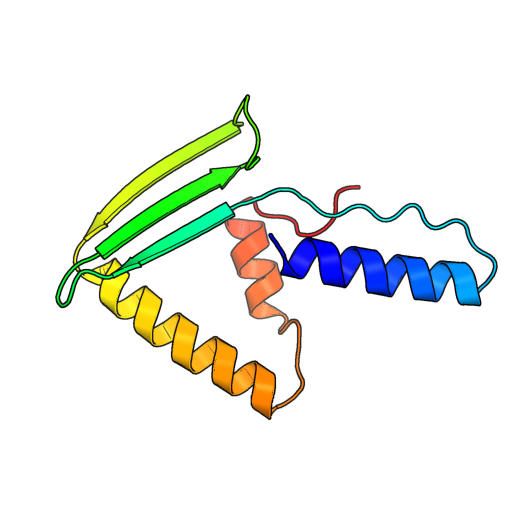 1
ATOM 665 C C . ILE A 1 86 ? -2.158 -13.108 1.868 1.00 69.88 86 ILE A C 1
ATOM 667 O O . ILE A 1 86 ? -1.153 -12.798 2.508 1.00 69.88 86 ILE A O 1
ATOM 671 N N . TYR A 1 87 ? -2.107 -13.267 0.543 1.00 71.94 87 TYR A N 1
ATOM 672 C CA . TYR A 1 87 ? -0.863 -13.134 -0.218 1.00 71.94 87 TYR A CA 1
ATOM 673 C C . TYR A 1 87 ? -0.301 -11.706 -0.238 1.00 71.94 87 TYR A C 1
ATOM 675 O O . TYR A 1 87 ? 0.918 -11.547 -0.246 1.00 71.94 87 TYR A O 1
ATOM 683 N N . GLU A 1 88 ? -1.140 -10.664 -0.219 1.00 73.81 88 GLU A N 1
ATOM 684 C CA . GLU A 1 88 ? -0.680 -9.269 -0.207 1.00 73.81 88 GLU A CA 1
ATOM 685 C C . GLU A 1 88 ? 0.042 -8.979 1.109 1.00 73.81 88 GLU A C 1
ATOM 687 O O . GLU A 1 88 ? 1.149 -8.439 1.106 1.00 73.81 88 GLU A O 1
ATOM 692 N N . LYS A 1 89 ? -0.530 -9.453 2.222 1.00 73.44 89 LYS A N 1
ATOM 693 C CA . LYS A 1 89 ? 0.062 -9.352 3.557 1.00 73.44 89 LYS A CA 1
ATOM 694 C C . LYS A 1 89 ? 1.454 -9.973 3.613 1.00 73.44 89 LYS A C 1
ATOM 696 O O . LYS A 1 89 ? 2.396 -9.336 4.080 1.00 73.44 89 LYS A O 1
ATOM 701 N N . TYR A 1 90 ? 1.599 -11.204 3.122 1.00 73.69 90 TYR A N 1
ATOM 702 C CA . TYR A 1 90 ? 2.889 -11.897 3.139 1.00 73.69 90 TYR A CA 1
ATOM 703 C C . TYR A 1 90 ? 3.903 -11.281 2.178 1.00 73.69 90 TYR A C 1
ATOM 705 O O . TYR A 1 90 ? 5.070 -11.151 2.539 1.00 73.69 90 TYR A O 1
ATOM 713 N N . THR A 1 91 ? 3.469 -10.851 0.992 1.00 76.00 91 THR A N 1
ATOM 714 C CA . THR A 1 91 ? 4.360 -10.225 0.005 1.00 76.00 91 THR A CA 1
ATOM 715 C C . THR A 1 91 ? 4.897 -8.890 0.519 1.00 76.00 91 THR A C 1
ATOM 717 O O . THR A 1 91 ? 6.100 -8.644 0.455 1.00 76.00 91 THR A O 1
ATOM 720 N N . LEU A 1 92 ? 4.035 -8.046 1.094 1.00 75.44 92 LEU A N 1
ATOM 721 C CA . LEU A 1 92 ? 4.446 -6.772 1.687 1.00 75.44 92 LEU A CA 1
ATOM 722 C C . LEU A 1 92 ? 5.348 -6.983 2.909 1.00 75.44 92 LEU A C 1
ATOM 724 O O . LEU A 1 92 ? 6.375 -6.316 3.027 1.00 75.44 92 LEU A O 1
ATOM 728 N N . LYS A 1 93 ? 5.033 -7.966 3.764 1.00 73.31 93 LYS A N 1
ATOM 729 C CA . LYS A 1 93 ? 5.878 -8.312 4.915 1.00 73.31 93 LYS A CA 1
ATOM 730 C C . LYS A 1 93 ? 7.266 -8.795 4.485 1.00 73.31 93 LYS A C 1
ATOM 732 O O . LYS A 1 93 ? 8.257 -8.375 5.074 1.00 73.31 93 LYS A O 1
ATOM 737 N N . ALA A 1 94 ? 7.356 -9.603 3.427 1.00 69.06 94 ALA A N 1
ATOM 738 C CA . ALA A 1 94 ? 8.633 -10.032 2.854 1.00 69.06 94 ALA A CA 1
ATOM 739 C C . ALA A 1 94 ? 9.454 -8.858 2.284 1.00 69.06 94 ALA A C 1
ATOM 741 O O . ALA A 1 94 ? 10.681 -8.903 2.293 1.00 69.06 94 ALA A O 1
ATOM 742 N N . MET A 1 95 ? 8.794 -7.785 1.839 1.00 68.88 95 MET A N 1
ATOM 743 C CA . MET A 1 95 ? 9.436 -6.537 1.404 1.00 68.88 95 MET A CA 1
ATOM 744 C C . MET A 1 95 ? 9.762 -5.571 2.561 1.00 68.88 95 MET A C 1
ATOM 746 O O . MET A 1 95 ? 10.202 -4.450 2.307 1.00 68.88 95 MET A O 1
ATOM 750 N N . GLY A 1 96 ? 9.550 -5.972 3.822 1.00 70.12 96 GLY A N 1
ATOM 751 C CA . GLY A 1 96 ? 9.780 -5.131 5.004 1.00 70.12 96 GLY A CA 1
ATOM 752 C C . GLY A 1 96 ? 8.714 -4.052 5.226 1.00 70.12 96 GLY A C 1
ATO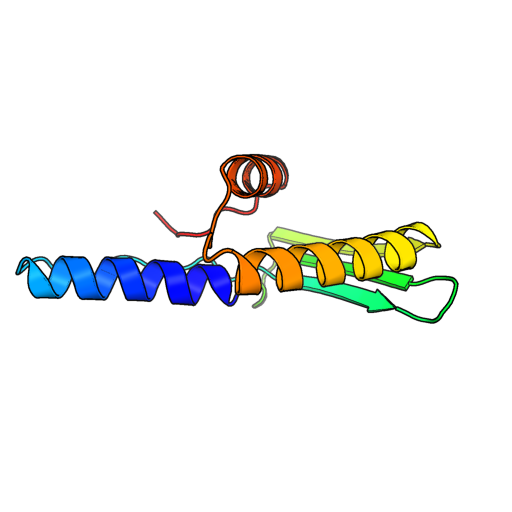M 753 O O . GLY A 1 96 ? 8.949 -3.083 5.946 1.00 70.12 96 GLY A O 1
ATOM 754 N N . ILE A 1 97 ? 7.547 -4.188 4.592 1.00 76.06 97 ILE A N 1
ATOM 755 C CA . ILE A 1 97 ? 6.441 -3.232 4.655 1.00 76.06 97 ILE A CA 1
ATOM 756 C C . ILE A 1 97 ? 5.339 -3.836 5.521 1.00 76.06 97 ILE A C 1
ATOM 758 O O . ILE A 1 97 ? 4.442 -4.524 5.038 1.00 76.06 97 ILE A O 1
ATOM 762 N N . GLU A 1 98 ? 5.389 -3.565 6.821 1.00 79.50 98 GLU A N 1
ATOM 763 C CA . GLU A 1 98 ? 4.251 -3.832 7.706 1.00 79.50 98 GLU A CA 1
ATOM 764 C C . GLU A 1 98 ? 3.209 -2.720 7.559 1.00 79.50 98 GLU A C 1
ATOM 766 O O . GLU A 1 98 ? 3.573 -1.593 7.225 1.00 79.50 98 GLU A O 1
ATOM 771 N N . ARG A 1 99 ? 1.914 -3.015 7.751 1.00 76.69 99 ARG A N 1
ATOM 772 C CA . ARG A 1 99 ? 0.819 -2.030 7.614 1.00 76.69 99 ARG A CA 1
ATOM 773 C C . ARG A 1 99 ? 0.566 -1.227 8.888 1.00 76.69 99 ARG A C 1
ATOM 775 O O . ARG A 1 99 ? 0.287 -0.034 8.802 1.00 76.69 99 ARG A O 1
ATOM 782 N N . LEU A 1 100 ? 0.658 -1.863 10.048 1.00 83.31 100 LEU A N 1
ATOM 783 C CA . LEU A 1 100 ? 0.435 -1.239 11.349 1.00 83.31 100 LEU A CA 1
ATOM 784 C C . LEU A 1 100 ? 1.763 -1.153 12.095 1.00 83.31 100 LEU A C 1
ATOM 786 O O . LEU A 1 100 ? 2.614 -2.024 11.932 1.00 83.31 100 LEU A O 1
ATOM 790 N N . LYS A 1 101 ? 1.954 -0.076 12.853 1.00 78.38 101 LYS A N 1
ATOM 791 C CA . LYS A 1 101 ? 3.034 0.017 13.828 1.00 78.38 101 LYS A CA 1
ATOM 792 C C . LYS A 1 101 ? 2.550 -0.671 15.098 1.00 78.38 101 LYS A C 1
ATOM 794 O O . LYS A 1 101 ? 1.450 -0.376 15.570 1.00 78.38 101 LYS A O 1
ATOM 799 N N . HIS A 1 102 ? 3.370 -1.581 15.596 1.00 60.91 102 HIS A N 1
ATOM 800 C CA . HIS A 1 102 ? 3.252 -2.133 16.936 1.00 60.91 102 HIS A CA 1
ATOM 801 C C . HIS A 1 102 ? 4.158 -1.352 17.884 1.00 60.91 102 HIS A C 1
ATOM 803 O O . HIS A 1 102 ? 5.233 -0.902 17.417 1.00 60.91 102 HIS A O 1
#